Protein AF-A0A8T5J428-F1 (afdb_monomer_lite)

Sequence (158 aa):
MGKIIRLDTKLALPTQPTLRQRNIKRVIRSFLRSPKKMIVPVRTNPRDPSTYLILDGHHSTCVADTLNEFRPGFVDIFGWITEDNQDLIERLPQDFHQGRVYSQNENIEGRFENVPAYHEWSKVPKTIREMRGRYEPLRSARNLMRYATNKPNLAIPQ

Radius of gyration: 15.5 Å; chains: 1; bounding box: 42×28×39 Å

Secondary structure (DSSP, 8-state):
-PEEEE--TTSEE-SSS---HHHHHHHHHHHHHS---EEEEEEE-TT-TTSEEE-S-HHHHHHHHHHHHHSTTSS-EEEEE-SSTTHHHH-S-HHHHTTT--GGGTTHHHHHHTS--SSSGGGS-SSHHHHHHTSGGGS-HHHHHHHHHT-GGGT---

Structure (mmCIF, N/CA/C/O backbone):
data_AF-A0A8T5J428-F1
#
_entry.id   AF-A0A8T5J428-F1
#
loop_
_atom_site.group_PDB
_atom_site.id
_atom_site.type_symbol
_atom_site.label_atom_id
_atom_site.label_alt_id
_atom_site.label_comp_id
_atom_site.label_asym_id
_atom_site.label_entity_id
_atom_site.label_seq_id
_atom_site.pdbx_PDB_ins_code
_atom_site.Cartn_x
_atom_site.Cartn_y
_atom_site.Cartn_z
_atom_site.occupancy
_atom_site.B_iso_or_equiv
_atom_site.auth_seq_id
_atom_site.auth_comp_id
_atom_site.auth_asym_id
_atom_site.auth_atom_id
_atom_site.pdbx_PDB_model_num
ATOM 1 N N . MET A 1 1 ? -5.175 -13.823 -16.953 1.00 48.47 1 MET A N 1
ATOM 2 C CA . MET A 1 1 ? -5.920 -13.312 -15.778 1.00 48.47 1 MET A CA 1
ATOM 3 C C . MET A 1 1 ? -4.872 -12.968 -14.734 1.00 48.47 1 MET A C 1
ATOM 5 O O . MET A 1 1 ? -4.183 -13.887 -14.307 1.00 48.47 1 MET A O 1
ATOM 9 N N . GLY A 1 2 ? -4.685 -11.686 -14.394 1.00 60.06 2 GLY A N 1
ATOM 10 C CA . GLY A 1 2 ? -3.615 -11.280 -13.472 1.00 60.06 2 GLY A CA 1
ATOM 11 C C . GLY A 1 2 ? -3.726 -11.969 -12.105 1.00 60.06 2 GLY A C 1
ATOM 12 O O . GLY A 1 2 ? -4.826 -12.201 -11.594 1.00 60.06 2 GLY A O 1
ATOM 13 N N . LYS A 1 3 ? -2.584 -12.337 -11.522 1.00 78.56 3 LYS A N 1
ATOM 14 C CA . LYS A 1 3 ? -2.505 -13.120 -10.280 1.00 78.56 3 LYS A CA 1
ATOM 15 C C . LYS A 1 3 ? -2.749 -12.229 -9.059 1.00 78.56 3 LYS A C 1
ATOM 17 O O . LYS A 1 3 ? -2.060 -11.231 -8.876 1.00 78.56 3 LYS A O 1
ATOM 22 N N . ILE A 1 4 ? -3.684 -12.605 -8.184 1.00 79.75 4 ILE A N 1
ATOM 23 C CA . ILE A 1 4 ? -3.879 -11.935 -6.886 1.00 79.75 4 ILE A CA 1
ATOM 24 C C . ILE A 1 4 ? -3.028 -12.637 -5.823 1.00 79.75 4 ILE A C 1
ATOM 26 O O . ILE A 1 4 ? -3.117 -13.851 -5.647 1.00 79.75 4 ILE A O 1
ATOM 30 N N . ILE A 1 5 ? -2.221 -11.868 -5.095 1.00 86.50 5 ILE A N 1
ATOM 31 C CA . ILE A 1 5 ? -1.384 -12.340 -3.987 1.00 86.50 5 ILE A CA 1
ATOM 32 C C . ILE A 1 5 ? -1.689 -11.558 -2.710 1.00 86.50 5 ILE A C 1
ATOM 34 O O . ILE A 1 5 ? -2.048 -10.383 -2.765 1.00 86.50 5 ILE A O 1
ATOM 38 N N . ARG A 1 6 ? -1.513 -12.176 -1.537 1.00 88.62 6 ARG A N 1
ATOM 39 C CA . ARG A 1 6 ? -1.451 -11.414 -0.280 1.00 88.62 6 ARG A CA 1
ATOM 40 C C . ARG A 1 6 ? -0.181 -10.565 -0.317 1.00 88.62 6 ARG A C 1
ATOM 42 O O . ARG A 1 6 ? 0.900 -11.103 -0.538 1.00 88.62 6 ARG A O 1
ATOM 49 N N . LEU A 1 7 ? -0.315 -9.255 -0.137 1.00 89.06 7 LEU A N 1
ATOM 50 C CA . LEU A 1 7 ? 0.808 -8.332 -0.243 1.00 89.06 7 LEU A CA 1
ATOM 51 C C . LEU A 1 7 ? 1.420 -8.095 1.140 1.00 89.06 7 LEU A C 1
ATOM 53 O O . LEU A 1 7 ? 0.759 -7.555 2.026 1.00 89.06 7 LEU A O 1
ATOM 57 N N . ASP A 1 8 ? 2.691 -8.460 1.317 1.00 93.31 8 ASP A N 1
ATOM 58 C CA . ASP A 1 8 ? 3.491 -7.958 2.437 1.00 93.31 8 ASP A CA 1
ATOM 59 C C . ASP A 1 8 ? 3.964 -6.538 2.099 1.00 93.31 8 ASP A C 1
ATOM 61 O O . ASP A 1 8 ? 4.735 -6.325 1.160 1.00 93.31 8 ASP A O 1
ATOM 65 N N . THR A 1 9 ? 3.501 -5.549 2.863 1.00 93.19 9 THR A N 1
ATOM 66 C CA . THR A 1 9 ? 3.840 -4.134 2.661 1.00 93.19 9 THR A CA 1
ATOM 67 C C . THR A 1 9 ? 5.329 -3.841 2.849 1.00 93.19 9 THR A C 1
ATOM 69 O O . THR A 1 9 ? 5.803 -2.820 2.352 1.00 93.19 9 THR A O 1
ATOM 72 N N . LYS A 1 10 ? 6.089 -4.736 3.495 1.00 92.69 10 LYS A N 1
ATOM 73 C CA . LYS A 1 10 ? 7.555 -4.646 3.594 1.00 92.69 10 LYS A CA 1
ATOM 74 C C . LYS A 1 10 ? 8.261 -4.943 2.272 1.00 92.69 10 LYS A C 1
ATOM 76 O O . LYS A 1 10 ? 9.351 -4.428 2.052 1.00 92.69 10 LYS A O 1
ATOM 81 N N . LEU A 1 11 ? 7.640 -5.748 1.409 1.00 93.75 11 LEU A N 1
ATOM 82 C CA . LEU A 1 11 ? 8.141 -6.091 0.073 1.00 93.75 11 LEU A CA 1
ATOM 83 C C . LEU A 1 11 ? 7.621 -5.129 -1.005 1.00 93.75 11 LEU A C 1
ATOM 85 O O . LEU A 1 11 ? 8.017 -5.215 -2.166 1.00 93.75 11 LEU A O 1
ATOM 89 N N . ALA A 1 12 ? 6.723 -4.215 -0.633 1.00 91.25 12 ALA A N 1
ATOM 90 C CA . ALA A 1 12 ? 6.180 -3.204 -1.520 1.00 91.25 12 ALA A CA 1
ATOM 91 C C . ALA A 1 12 ? 7.116 -1.990 -1.635 1.00 91.25 12 ALA A C 1
ATOM 93 O O . ALA A 1 12 ? 7.579 -1.424 -0.640 1.00 91.25 12 ALA A O 1
ATOM 94 N N . LEU A 1 13 ? 7.323 -1.539 -2.867 1.00 87.00 13 LEU A N 1
ATOM 95 C CA . LEU A 1 13 ? 8.150 -0.396 -3.223 1.00 87.00 13 LEU A CA 1
ATOM 96 C C . LEU A 1 13 ? 7.262 0.698 -3.830 1.00 87.00 13 LEU A C 1
ATOM 98 O O . LEU A 1 13 ? 6.481 0.424 -4.749 1.00 87.00 13 LEU A O 1
ATOM 102 N N . PRO A 1 14 ? 7.329 1.941 -3.333 1.00 85.25 14 PRO A N 1
ATOM 103 C CA . PRO A 1 14 ? 6.568 3.031 -3.916 1.00 85.25 14 PRO A CA 1
ATOM 104 C C . PRO A 1 14 ? 7.181 3.469 -5.252 1.00 85.25 14 PRO A C 1
ATOM 106 O O . PRO A 1 14 ? 8.375 3.338 -5.493 1.00 85.25 14 PRO A O 1
ATOM 109 N N . THR A 1 15 ? 6.343 4.043 -6.109 1.00 81.25 15 THR A N 1
ATOM 110 C CA . THR A 1 15 ? 6.721 4.544 -7.446 1.00 81.25 15 THR A CA 1
ATOM 111 C C . THR A 1 15 ? 6.466 6.045 -7.597 1.00 81.25 15 THR A C 1
ATOM 113 O O . THR A 1 15 ? 6.757 6.623 -8.638 1.00 81.25 15 THR A O 1
ATOM 116 N N . GLN A 1 16 ? 5.954 6.701 -6.547 1.00 76.12 16 GLN A N 1
ATOM 117 C CA . GLN A 1 16 ? 5.751 8.149 -6.490 1.00 76.12 16 GLN A CA 1
ATOM 118 C C . GLN A 1 16 ? 6.427 8.753 -5.246 1.00 76.12 16 GLN A C 1
ATOM 120 O O . GLN A 1 16 ? 6.518 8.089 -4.210 1.00 76.12 16 GLN A O 1
ATOM 125 N N . PRO A 1 17 ? 6.880 10.018 -5.299 1.00 77.50 17 PRO A N 1
ATOM 126 C CA . PRO A 1 17 ? 7.667 10.617 -4.219 1.00 77.50 17 PRO A CA 1
ATOM 127 C C . PRO A 1 17 ? 6.830 11.110 -3.031 1.00 77.50 17 PRO A C 1
ATOM 129 O O . PRO A 1 17 ? 7.355 11.263 -1.923 1.00 77.50 17 PRO A O 1
ATOM 132 N N . THR A 1 18 ? 5.539 11.394 -3.243 1.00 81.44 18 THR A N 1
ATOM 133 C CA . THR A 1 18 ? 4.678 12.032 -2.239 1.00 81.44 18 THR A CA 1
ATOM 134 C C . THR A 1 18 ? 3.258 11.466 -2.222 1.00 81.44 18 THR A C 1
ATOM 136 O O . THR A 1 18 ? 2.732 10.980 -3.217 1.00 81.44 18 THR A O 1
ATOM 139 N N . LEU A 1 19 ? 2.617 11.568 -1.060 1.00 82.62 19 LEU A N 1
ATOM 140 C CA . LEU A 1 19 ? 1.190 11.384 -0.837 1.00 82.62 19 LEU A CA 1
ATOM 141 C C . LEU A 1 19 ? 0.487 12.739 -0.675 1.00 82.62 19 LEU A C 1
ATOM 143 O O . LEU A 1 19 ? 0.954 13.656 -0.000 1.00 82.62 19 LEU A O 1
ATOM 147 N N . ARG A 1 20 ? -0.738 12.830 -1.192 1.00 80.62 20 ARG A N 1
ATOM 148 C CA . ARG A 1 20 ? -1.672 13.921 -0.876 1.00 80.62 20 ARG A CA 1
ATOM 149 C C . ARG A 1 20 ? -2.366 13.704 0.474 1.00 80.62 20 ARG A C 1
ATOM 151 O O . ARG A 1 20 ? -3.120 12.743 0.625 1.00 80.62 20 ARG A O 1
ATOM 158 N N . GLN A 1 21 ? -2.216 14.641 1.418 1.00 80.94 21 GLN A N 1
ATOM 159 C CA . GLN A 1 21 ? -2.836 14.548 2.754 1.00 80.94 21 GLN A CA 1
ATOM 160 C C . GLN A 1 21 ? -4.361 14.349 2.713 1.00 80.94 21 GLN A C 1
ATOM 162 O O . GLN A 1 21 ? -4.904 13.583 3.507 1.00 80.94 21 GLN A O 1
ATOM 167 N N . ARG A 1 22 ? -5.071 15.005 1.784 1.00 79.19 22 ARG A N 1
ATOM 168 C CA . ARG A 1 22 ? 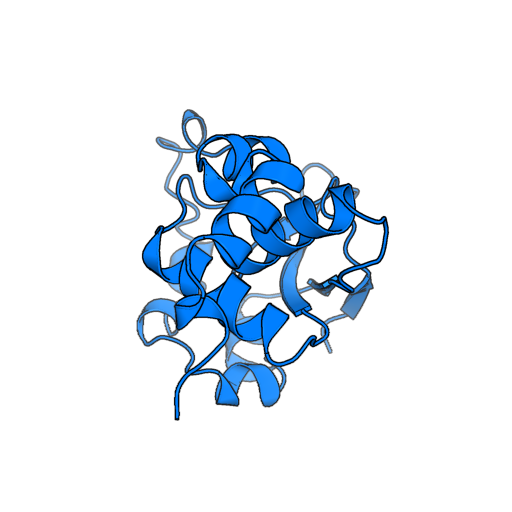-6.532 14.851 1.636 1.00 79.19 22 ARG A CA 1
ATOM 169 C C . ARG A 1 22 ? -6.954 13.405 1.331 1.00 79.19 22 ARG A C 1
ATOM 171 O O . ARG A 1 22 ? -7.971 12.949 1.845 1.00 79.19 22 ARG A O 1
ATOM 178 N N . ASN A 1 23 ? -6.145 12.674 0.562 1.00 80.75 23 ASN A N 1
ATOM 179 C CA . ASN A 1 23 ? -6.423 11.289 0.186 1.00 80.75 23 ASN A CA 1
ATOM 180 C C . ASN A 1 23 ? -6.120 10.335 1.345 1.00 80.75 23 ASN A C 1
ATOM 182 O O . ASN A 1 23 ? -6.911 9.432 1.586 1.00 80.75 23 ASN A O 1
ATOM 186 N N . ILE A 1 24 ? -5.055 10.593 2.119 1.00 84.00 24 ILE A N 1
ATOM 187 C CA . ILE A 1 24 ? -4.766 9.857 3.364 1.00 84.00 24 ILE A CA 1
ATOM 188 C C . ILE A 1 24 ? -5.996 9.891 4.278 1.00 84.00 24 ILE A C 1
ATOM 190 O O . ILE A 1 24 ? -6.485 8.849 4.704 1.00 84.00 24 ILE A O 1
ATOM 194 N N . LYS A 1 25 ? -6.555 11.090 4.509 1.00 80.56 25 LYS A N 1
ATOM 195 C CA . LYS A 1 25 ? -7.783 11.246 5.301 1.00 80.56 25 LYS A CA 1
ATOM 196 C C . LYS A 1 25 ? -8.915 10.405 4.723 1.00 80.56 25 LYS A C 1
ATOM 198 O O . LYS A 1 25 ? -9.538 9.660 5.465 1.00 80.56 25 LYS A O 1
ATOM 203 N N . ARG A 1 26 ? -9.176 10.505 3.415 1.00 80.25 26 ARG A N 1
ATOM 204 C CA . ARG A 1 26 ? -10.262 9.763 2.755 1.00 80.25 26 ARG A CA 1
ATOM 205 C C . ARG A 1 26 ? -10.130 8.249 2.944 1.00 80.25 26 ARG A C 1
ATOM 207 O O . ARG A 1 26 ? -11.123 7.615 3.278 1.00 80.25 26 ARG A O 1
ATOM 214 N N . VAL A 1 27 ? -8.931 7.695 2.772 1.00 82.12 27 VAL A N 1
ATOM 215 C CA . VAL A 1 27 ? -8.673 6.256 2.943 1.00 82.12 27 VAL A CA 1
ATOM 216 C C . VAL A 1 27 ? -8.924 5.825 4.386 1.00 82.12 27 VAL A C 1
ATOM 218 O O . VAL A 1 27 ? -9.673 4.880 4.606 1.00 82.12 27 VAL A O 1
ATOM 221 N N . ILE A 1 28 ? -8.383 6.558 5.366 1.00 81.94 28 ILE A N 1
ATOM 222 C CA . ILE A 1 28 ? -8.591 6.259 6.792 1.00 81.94 28 ILE A CA 1
ATOM 223 C C . ILE A 1 28 ? -10.084 6.282 7.133 1.00 81.94 28 ILE A C 1
ATOM 225 O O . ILE A 1 28 ? -10.587 5.345 7.743 1.00 81.94 28 ILE A O 1
ATOM 229 N N . ARG A 1 29 ? -10.813 7.322 6.695 1.00 77.81 29 ARG A N 1
ATOM 230 C CA . ARG A 1 29 ? -12.270 7.420 6.890 1.00 77.81 29 ARG A CA 1
ATOM 231 C C . ARG A 1 29 ? -12.994 6.216 6.305 1.00 77.81 29 ARG A C 1
ATOM 233 O O . ARG A 1 29 ? -13.831 5.625 6.973 1.00 77.81 29 ARG A O 1
ATOM 240 N N . SER A 1 30 ? -12.682 5.881 5.054 1.00 76.12 30 SER A N 1
ATOM 241 C CA . SER A 1 30 ? -13.322 4.775 4.347 1.00 76.12 30 SER A CA 1
ATOM 242 C C . SER A 1 30 ? -13.092 3.451 5.068 1.00 76.12 30 SER A C 1
ATOM 244 O O . SER A 1 30 ? -14.045 2.707 5.269 1.00 76.12 30 SER A O 1
ATOM 246 N N . PHE A 1 31 ? -11.853 3.185 5.489 1.00 78.56 31 PHE A N 1
ATOM 247 C CA . PHE A 1 31 ? -11.496 1.944 6.168 1.00 78.56 31 PHE A CA 1
ATOM 248 C C . PHE A 1 31 ? -12.144 1.829 7.551 1.00 78.56 31 PHE A C 1
ATOM 250 O O . PHE A 1 31 ? -12.684 0.783 7.882 1.00 78.56 31 PHE A O 1
ATOM 257 N N . LEU A 1 32 ? -12.148 2.907 8.343 1.00 75.31 32 LEU A N 1
ATOM 258 C CA . LEU A 1 32 ? -12.775 2.898 9.669 1.00 75.31 32 LEU A CA 1
ATOM 259 C C . LEU A 1 32 ? -14.301 2.731 9.606 1.00 75.31 32 LEU A C 1
ATOM 261 O O . LEU A 1 32 ? -14.878 2.153 10.518 1.00 75.31 32 LEU A O 1
ATOM 265 N N . ARG A 1 33 ? -14.955 3.221 8.544 1.00 71.38 33 ARG A N 1
ATOM 266 C CA . ARG A 1 33 ? -16.406 3.048 8.338 1.00 71.38 33 ARG A CA 1
ATOM 267 C C . ARG A 1 33 ? -16.771 1.646 7.887 1.00 71.38 33 ARG A C 1
ATOM 269 O O . ARG A 1 33 ? -17.783 1.099 8.301 1.00 71.38 33 ARG A O 1
ATOM 276 N N . SER A 1 34 ? -15.985 1.112 6.964 1.00 70.44 34 SER A N 1
ATOM 277 C CA . SER A 1 34 ? -16.234 -0.180 6.351 1.00 70.44 34 SER A CA 1
ATOM 278 C C . SER A 1 34 ? -14.880 -0.827 6.099 1.00 70.44 34 SER A C 1
ATOM 280 O O . SER A 1 34 ? -14.261 -0.567 5.060 1.00 70.44 34 SER A O 1
ATOM 282 N N . PRO A 1 35 ? -14.388 -1.627 7.062 1.00 73.06 35 PRO A N 1
ATOM 283 C CA . PRO A 1 35 ? -13.179 -2.403 6.870 1.00 73.06 35 PRO A CA 1
ATOM 284 C C . PRO A 1 35 ? -13.384 -3.323 5.670 1.00 73.06 35 PRO A C 1
ATOM 286 O O . PRO A 1 35 ? -14.237 -4.209 5.676 1.00 73.06 35 PRO A O 1
ATOM 289 N N . LYS A 1 36 ? -12.628 -3.071 4.607 1.00 70.12 36 LYS A N 1
ATOM 290 C CA . LYS A 1 36 ? -12.656 -3.859 3.377 1.00 70.12 36 LYS A CA 1
ATOM 291 C C . LYS A 1 36 ? -11.252 -4.336 3.068 1.00 70.12 36 LYS A C 1
ATOM 293 O O . LYS A 1 36 ? -10.273 -3.653 3.380 1.00 70.12 36 LYS A O 1
ATOM 298 N N . LYS A 1 37 ? -11.178 -5.494 2.413 1.00 76.69 37 LYS A N 1
ATOM 299 C CA . LYS A 1 37 ? -9.946 -5.968 1.786 1.00 76.69 37 LYS A CA 1
ATOM 300 C C . LYS A 1 37 ? -9.473 -4.895 0.811 1.00 76.69 37 LYS A C 1
ATOM 302 O O . LYS A 1 37 ? -10.261 -4.399 0.006 1.00 76.69 37 LYS A O 1
ATOM 307 N N . MET A 1 38 ? -8.208 -4.516 0.912 1.00 81.56 38 MET A N 1
ATOM 308 C CA . MET A 1 38 ? -7.598 -3.591 -0.033 1.00 81.56 38 MET A CA 1
ATOM 309 C C . MET A 1 38 ? -6.966 -4.410 -1.145 1.00 81.56 38 MET A C 1
ATOM 311 O O . MET A 1 38 ? -6.221 -5.342 -0.867 1.00 81.56 38 MET A O 1
ATOM 315 N N . ILE A 1 39 ? -7.242 -4.067 -2.394 1.00 78.69 39 ILE A N 1
ATOM 316 C CA . ILE A 1 39 ? -6.537 -4.640 -3.537 1.00 78.69 39 ILE A CA 1
ATOM 317 C C . ILE A 1 39 ? -5.847 -3.473 -4.232 1.00 78.69 39 ILE A C 1
ATOM 319 O O . ILE A 1 39 ? -6.465 -2.429 -4.446 1.00 78.69 39 ILE A O 1
ATOM 323 N N . VAL A 1 40 ? -4.558 -3.617 -4.522 1.00 81.75 40 VAL A N 1
ATOM 324 C CA . VAL A 1 40 ? -3.765 -2.598 -5.214 1.00 81.75 40 VAL A CA 1
ATOM 325 C C . VAL A 1 40 ? -3.076 -3.213 -6.430 1.00 81.75 40 VAL A C 1
ATOM 327 O O . VAL A 1 40 ? -2.601 -4.349 -6.345 1.00 81.75 40 VAL A O 1
ATOM 330 N N . PRO A 1 41 ? -3.017 -2.500 -7.565 1.00 80.62 41 PRO A N 1
ATOM 331 C CA . PRO A 1 41 ? -2.254 -2.963 -8.708 1.00 80.62 41 PRO A CA 1
ATOM 332 C C . PRO A 1 41 ? -0.758 -2.895 -8.409 1.00 80.62 41 PRO A C 1
ATOM 334 O O . PRO A 1 41 ? -0.237 -1.872 -7.945 1.00 80.62 41 PRO A O 1
ATOM 337 N N . VAL A 1 42 ? -0.066 -3.992 -8.696 1.00 82.94 42 VAL A N 1
ATOM 338 C CA . VAL A 1 42 ? 1.377 -4.112 -8.507 1.00 82.94 42 VAL A CA 1
ATOM 339 C C . VAL A 1 42 ? 2.040 -4.726 -9.730 1.00 82.94 42 VAL A C 1
ATOM 341 O O . VAL A 1 42 ? 1.405 -5.399 -10.543 1.00 82.94 42 VAL A O 1
ATOM 344 N N . ARG A 1 43 ? 3.350 -4.528 -9.830 1.00 81.06 43 ARG A N 1
ATOM 345 C CA . ARG A 1 43 ? 4.213 -5.236 -10.775 1.00 81.06 43 ARG A CA 1
ATOM 346 C C . ARG A 1 43 ? 5.364 -5.870 -10.014 1.00 81.06 43 ARG A C 1
ATOM 348 O O . ARG A 1 43 ? 5.940 -5.230 -9.136 1.00 81.06 43 ARG A O 1
ATOM 355 N N . THR A 1 44 ? 5.724 -7.102 -10.349 1.00 83.69 44 THR A N 1
ATOM 356 C CA . THR A 1 44 ? 6.960 -7.700 -9.832 1.00 83.69 44 THR A CA 1
ATOM 357 C C . THR A 1 44 ? 8.147 -6.849 -10.270 1.00 83.69 44 THR A C 1
ATOM 359 O O . THR A 1 44 ? 8.257 -6.475 -11.439 1.00 83.69 44 THR A O 1
ATOM 362 N N . ASN A 1 45 ? 9.025 -6.502 -9.335 1.00 80.44 45 ASN A N 1
ATOM 363 C CA . ASN A 1 45 ? 10.193 -5.697 -9.652 1.00 80.44 45 ASN A CA 1
ATOM 364 C C . ASN A 1 45 ? 11.154 -6.508 -10.546 1.00 80.44 45 ASN A C 1
ATOM 366 O O . ASN A 1 45 ? 11.623 -7.567 -10.129 1.00 80.44 45 ASN A O 1
ATOM 370 N N . PRO A 1 46 ? 11.495 -6.024 -11.755 1.00 72.69 46 PRO A N 1
ATOM 371 C CA . PRO A 1 46 ? 12.356 -6.764 -12.677 1.00 72.69 46 PRO A CA 1
ATOM 372 C C . PRO A 1 46 ? 13.804 -6.900 -12.184 1.00 72.69 46 PRO A C 1
ATOM 374 O O . PRO A 1 46 ? 14.529 -7.761 -12.669 1.00 72.69 46 PRO A O 1
ATOM 377 N N . ARG A 1 47 ? 14.244 -6.054 -11.241 1.00 73.25 47 ARG A N 1
ATOM 378 C CA . ARG A 1 47 ? 15.601 -6.100 -10.666 1.00 73.25 47 ARG A CA 1
ATOM 379 C C . ARG A 1 47 ? 15.702 -6.997 -9.433 1.00 73.25 47 ARG A C 1
ATOM 381 O O . ARG A 1 47 ? 16.792 -7.451 -9.112 1.00 73.25 47 ARG A O 1
ATOM 388 N N . ASP A 1 48 ? 14.586 -7.216 -8.746 1.00 80.44 48 ASP A N 1
ATOM 389 C CA . ASP A 1 48 ? 14.492 -8.068 -7.561 1.00 80.44 48 ASP A CA 1
ATOM 390 C C . ASP A 1 48 ? 13.084 -8.682 -7.489 1.00 80.44 48 ASP A C 1
ATOM 392 O O . ASP A 1 48 ? 12.169 -8.058 -6.936 1.00 80.44 48 ASP A O 1
ATOM 396 N N . PRO A 1 49 ? 12.896 -9.902 -8.027 1.00 85.69 49 PRO A N 1
ATOM 397 C CA . PRO A 1 49 ? 11.594 -10.562 -8.086 1.00 85.69 49 PRO A CA 1
ATOM 398 C C . PRO A 1 49 ? 10.943 -10.845 -6.726 1.00 85.69 49 PRO A C 1
ATOM 400 O O . PRO A 1 49 ? 9.776 -11.231 -6.688 1.00 85.69 49 PRO A O 1
ATOM 403 N N . SER A 1 50 ? 11.663 -10.663 -5.612 1.00 88.69 50 SER A N 1
ATOM 404 C CA . SER A 1 50 ? 11.098 -10.777 -4.263 1.00 88.69 50 SER A CA 1
ATOM 405 C C . SER A 1 50 ? 10.279 -9.550 -3.836 1.00 88.69 50 SER A C 1
ATOM 407 O O . SER A 1 50 ? 9.576 -9.597 -2.826 1.00 88.69 50 SER A O 1
ATOM 409 N N . THR A 1 51 ? 10.332 -8.460 -4.611 1.00 87.75 51 THR A N 1
ATOM 410 C CA . THR A 1 51 ? 9.679 -7.180 -4.300 1.00 87.75 51 THR A CA 1
ATOM 411 C C . THR A 1 51 ? 8.637 -6.774 -5.343 1.00 87.75 51 THR A C 1
ATOM 413 O O . THR A 1 51 ? 8.659 -7.209 -6.498 1.00 87.75 51 THR A O 1
ATOM 416 N N . TYR A 1 52 ? 7.714 -5.899 -4.936 1.00 88.19 52 TYR A N 1
ATOM 417 C CA . TYR A 1 52 ? 6.575 -5.463 -5.744 1.00 88.19 52 TYR A CA 1
ATOM 418 C C . TYR A 1 52 ? 6.534 -3.942 -5.874 1.00 88.19 52 TYR A C 1
ATOM 420 O O . TYR A 1 52 ? 6.455 -3.226 -4.880 1.00 88.19 52 TYR A O 1
ATOM 428 N N . LEU A 1 53 ? 6.527 -3.434 -7.101 1.00 84.12 53 LEU A N 1
ATOM 429 C CA . LEU A 1 53 ? 6.314 -2.021 -7.399 1.00 84.12 53 LEU A CA 1
ATOM 430 C C . LEU A 1 53 ? 4.818 -1.701 -7.286 1.00 84.12 53 LEU A C 1
ATOM 432 O O . LEU A 1 53 ? 4.004 -2.305 -7.984 1.00 84.12 53 LEU A O 1
ATOM 436 N N . ILE A 1 54 ? 4.447 -0.745 -6.432 1.00 85.38 54 ILE A N 1
ATOM 437 C CA . ILE A 1 54 ? 3.062 -0.265 -6.316 1.00 85.38 54 ILE A CA 1
ATOM 438 C C . ILE A 1 54 ? 2.756 0.662 -7.486 1.00 85.38 54 ILE A C 1
ATOM 440 O O . ILE A 1 54 ? 3.373 1.720 -7.595 1.00 85.38 54 ILE A O 1
ATOM 444 N N . LEU A 1 55 ? 1.795 0.309 -8.334 1.00 76.50 55 LEU A N 1
ATOM 445 C CA . LEU A 1 55 ? 1.450 1.110 -9.513 1.00 76.50 55 LEU A CA 1
ATOM 446 C C . LEU A 1 55 ? 0.419 2.194 -9.184 1.00 76.50 55 LEU A C 1
ATOM 448 O O . LEU A 1 55 ? 0.537 3.335 -9.626 1.00 76.50 55 LEU A O 1
ATOM 452 N N . ASP A 1 56 ? -0.547 1.856 -8.334 1.00 77.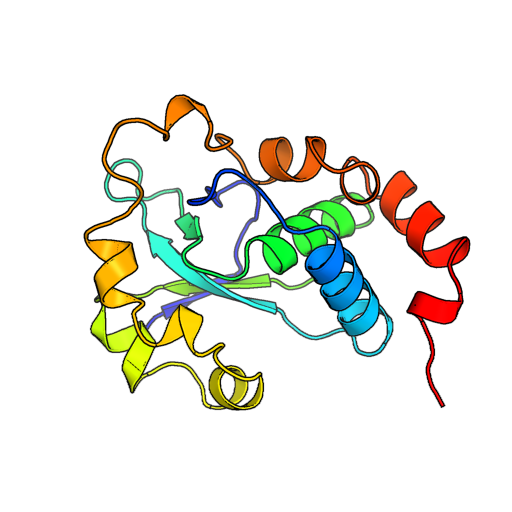06 56 ASP A N 1
ATOM 453 C CA . ASP A 1 56 ? -1.520 2.780 -7.755 1.00 77.06 56 ASP A CA 1
ATOM 454 C C . ASP A 1 56 ? -1.898 2.306 -6.343 1.00 77.06 56 ASP A C 1
ATOM 456 O O . ASP A 1 56 ? -1.606 1.182 -5.935 1.00 77.06 56 ASP A O 1
ATOM 460 N N . GLY A 1 57 ? -2.542 3.173 -5.568 1.00 82.06 57 GLY A N 1
ATOM 461 C CA . GLY A 1 57 ? -2.995 2.854 -4.221 1.00 82.06 57 GLY A CA 1
ATOM 462 C C . GLY A 1 57 ? -1.947 3.077 -3.132 1.00 82.06 57 GLY A C 1
ATOM 463 O O . GLY A 1 57 ? -2.144 2.586 -2.025 1.00 82.06 57 GLY A O 1
ATOM 464 N N . HIS A 1 58 ? -0.882 3.864 -3.359 1.00 87.94 58 HIS A N 1
ATOM 465 C CA . HIS A 1 58 ? 0.146 4.136 -2.331 1.00 87.94 58 HIS A CA 1
ATOM 466 C C . HIS A 1 58 ? -0.434 4.686 -1.024 1.00 87.94 58 HIS A C 1
ATOM 468 O O . HIS A 1 58 ? 0.070 4.367 0.050 1.00 87.94 58 HIS A O 1
ATOM 474 N N . HIS A 1 59 ? -1.506 5.486 -1.091 1.00 88.50 59 HIS A N 1
ATOM 475 C CA . HIS A 1 59 ? -2.245 5.940 0.094 1.00 88.50 59 HIS A CA 1
ATOM 476 C C . HIS A 1 59 ? -2.804 4.769 0.900 1.00 88.50 59 HIS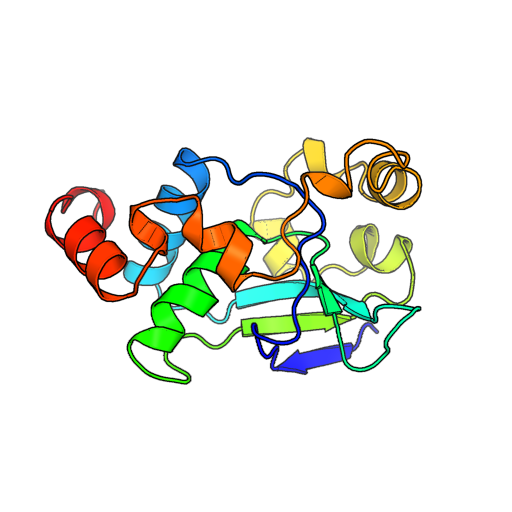 A C 1
ATOM 478 O O . HIS A 1 59 ? -2.625 4.732 2.115 1.00 88.50 59 HIS A O 1
ATOM 484 N N . SER A 1 60 ? -3.464 3.831 0.221 1.00 89.31 60 SER A N 1
ATOM 485 C CA . SER A 1 60 ? -4.030 2.617 0.809 1.00 89.31 60 SER A CA 1
ATOM 486 C C . SER A 1 60 ? -2.934 1.724 1.373 1.00 89.31 60 SER A C 1
ATOM 488 O O . SER A 1 60 ? -3.019 1.341 2.533 1.00 89.31 60 SER A O 1
ATOM 490 N N . THR A 1 61 ? -1.858 1.494 0.619 1.00 92.81 61 THR A N 1
ATOM 491 C CA . THR A 1 61 ? -0.711 0.692 1.064 1.00 92.81 61 THR A CA 1
ATOM 492 C C . THR A 1 61 ? -0.040 1.293 2.299 1.00 92.81 61 THR A C 1
ATOM 494 O O . THR A 1 61 ? 0.234 0.570 3.250 1.00 92.81 61 THR A O 1
ATOM 497 N N . CYS A 1 62 ? 0.165 2.615 2.343 1.00 94.25 62 CYS A N 1
ATOM 498 C CA . CYS A 1 62 ? 0.733 3.284 3.516 1.00 94.25 62 CYS A CA 1
ATOM 499 C C . CYS A 1 62 ? -0.188 3.202 4.737 1.00 94.25 62 CYS A C 1
ATOM 501 O O . CYS A 1 62 ? 0.295 2.975 5.840 1.00 94.25 62 CYS A O 1
ATOM 503 N N . VAL A 1 63 ? -1.502 3.381 4.558 1.00 91.31 63 VAL A N 1
ATOM 504 C CA . VAL A 1 63 ? -2.479 3.247 5.651 1.00 91.31 63 VAL A CA 1
ATOM 505 C C . VAL A 1 63 ? -2.540 1.805 6.157 1.00 91.31 63 VAL A C 1
ATOM 507 O O . VAL A 1 63 ? -2.534 1.602 7.368 1.00 91.31 63 VAL A O 1
ATOM 510 N N . ALA A 1 64 ? -2.558 0.817 5.260 1.00 91.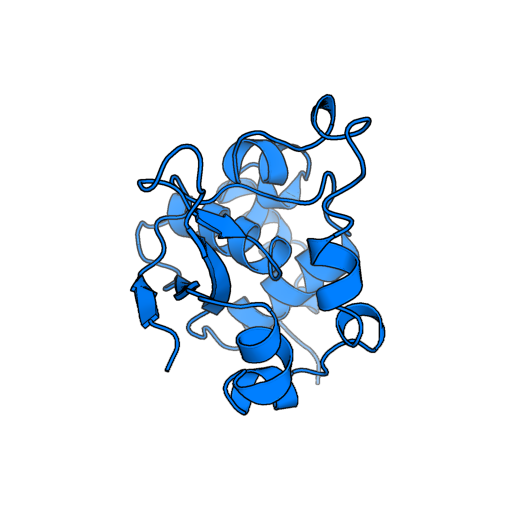50 64 ALA A N 1
ATOM 511 C CA . ALA A 1 64 ? -2.529 -0.598 5.613 1.00 91.50 64 ALA A CA 1
ATOM 512 C C . ALA A 1 64 ? -1.251 -0.955 6.380 1.00 91.50 64 ALA A C 1
ATOM 514 O O . ALA A 1 64 ? -1.339 -1.599 7.420 1.00 91.50 64 ALA A O 1
ATOM 515 N N . ASP A 1 65 ? -0.085 -0.479 5.927 1.00 94.75 65 ASP A N 1
ATOM 516 C CA . ASP A 1 65 ? 1.193 -0.672 6.622 1.00 94.75 65 ASP A CA 1
ATOM 517 C C . ASP A 1 65 ? 1.156 -0.073 8.037 1.00 94.75 65 ASP A C 1
ATOM 519 O O . ASP A 1 65 ? 1.475 -0.761 9.002 1.00 94.75 65 ASP A O 1
ATOM 523 N N . THR A 1 66 ? 0.679 1.172 8.194 1.00 93.75 66 THR A N 1
ATOM 524 C CA . THR A 1 66 ? 0.528 1.804 9.517 1.00 93.75 66 THR A CA 1
ATOM 525 C C . THR A 1 66 ? -0.436 1.041 10.425 1.00 93.75 66 THR A C 1
ATOM 527 O O . THR A 1 66 ? -0.172 0.884 11.613 1.00 93.75 66 THR A O 1
ATOM 530 N N . LEU A 1 67 ? -1.578 0.594 9.902 1.00 88.31 67 LEU A N 1
ATOM 531 C CA . LEU A 1 67 ? -2.582 -0.126 10.685 1.00 88.31 67 LEU A CA 1
ATOM 532 C C . LEU A 1 67 ? -2.116 -1.540 11.055 1.00 88.31 67 LEU A C 1
ATOM 534 O O . LEU A 1 67 ? -2.400 -2.008 12.153 1.00 88.31 67 LEU A O 1
ATOM 538 N N . ASN A 1 68 ? -1.348 -2.197 10.190 1.00 90.25 68 ASN A N 1
ATOM 539 C CA . ASN A 1 68 ? -0.761 -3.502 10.474 1.00 90.25 68 ASN A CA 1
ATOM 540 C C . ASN A 1 68 ? 0.391 -3.440 11.493 1.00 90.25 68 ASN A C 1
ATOM 542 O O . ASN A 1 68 ? 0.696 -4.463 12.101 1.00 90.25 68 ASN A O 1
ATOM 546 N N . GLU A 1 69 ? 0.988 -2.266 11.754 1.00 90.06 69 GLU A N 1
ATOM 547 C CA . GLU A 1 69 ? 1.864 -2.083 12.927 1.00 90.06 69 GLU A CA 1
ATOM 548 C C . GLU A 1 69 ? 1.105 -2.212 14.249 1.00 90.06 69 GLU A C 1
ATOM 550 O O . GLU A 1 69 ? 1.679 -2.669 15.233 1.00 90.06 69 GLU A O 1
ATOM 555 N N . PHE A 1 70 ? -0.161 -1.778 14.294 1.00 82.88 70 PHE A N 1
ATOM 556 C CA . PHE A 1 70 ? -0.973 -1.871 15.508 1.00 82.88 70 PHE A CA 1
ATOM 557 C C . PHE A 1 70 ? -1.252 -3.330 15.860 1.00 82.88 70 PHE A C 1
ATOM 559 O O . PHE A 1 70 ? -1.080 -3.756 16.999 1.00 82.88 70 PHE A O 1
ATOM 566 N N . ARG A 1 71 ? -1.685 -4.089 14.853 1.00 83.25 71 ARG A N 1
ATOM 567 C CA . ARG A 1 71 ? -1.924 -5.522 14.945 1.00 83.25 71 ARG A CA 1
ATOM 568 C C . ARG A 1 71 ? -1.585 -6.145 13.589 1.00 83.25 71 ARG A C 1
ATOM 570 O O . ARG A 1 71 ? -2.258 -5.824 12.609 1.00 83.25 71 ARG A O 1
ATOM 577 N N . PRO A 1 72 ? -0.583 -7.037 13.507 1.00 85.75 72 PRO A N 1
ATOM 578 C CA . PRO A 1 72 ? -0.278 -7.736 12.265 1.00 85.75 72 PRO A CA 1
ATOM 579 C C . PRO A 1 72 ? -1.525 -8.429 11.701 1.00 85.75 72 PRO A C 1
ATOM 581 O O . PRO A 1 72 ? -2.230 -9.134 12.424 1.00 85.75 72 PRO A O 1
ATOM 584 N N . GLY A 1 73 ? -1.817 -8.194 10.420 1.00 82.69 73 GLY A N 1
ATOM 585 C CA . GLY A 1 73 ? -3.000 -8.742 9.750 1.00 82.69 73 GLY A CA 1
ATOM 586 C C . GLY A 1 73 ? -4.320 -8.031 10.067 1.00 82.69 73 GLY A C 1
ATOM 587 O O . GLY A 1 73 ? -5.371 -8.544 9.700 1.00 82.69 73 GLY A O 1
ATOM 588 N N . PHE A 1 74 ? -4.298 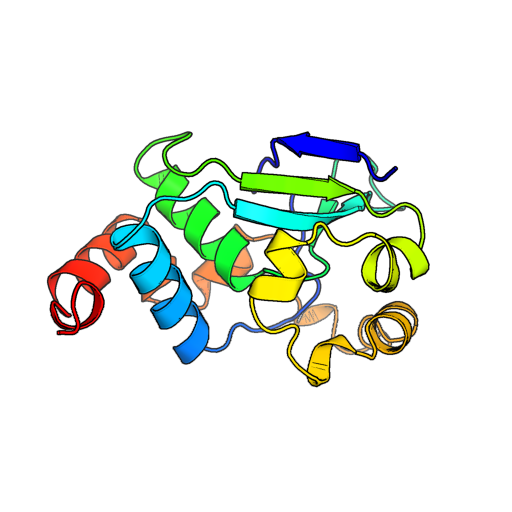-6.866 10.723 1.00 85.25 74 PHE A N 1
ATOM 589 C CA . PHE A 1 74 ? -5.498 -6.052 10.948 1.00 85.25 74 PHE A CA 1
ATOM 590 C C . PHE A 1 74 ? -6.137 -5.556 9.644 1.00 85.25 74 PHE A C 1
ATOM 592 O O . PHE A 1 74 ? -7.357 -5.440 9.552 1.00 85.25 74 PHE A O 1
ATOM 599 N N . VAL A 1 75 ? -5.315 -5.280 8.632 1.00 84.62 75 VAL A N 1
ATOM 600 C CA . VAL A 1 75 ? -5.739 -4.945 7.273 1.00 84.62 75 VAL A CA 1
ATOM 601 C C . VAL A 1 75 ? -5.230 -6.016 6.324 1.00 84.62 75 VAL A C 1
ATOM 603 O O . VAL A 1 75 ? -4.021 -6.158 6.121 1.00 84.62 75 VAL A O 1
ATOM 606 N N . ASP A 1 76 ? -6.158 -6.731 5.693 1.00 81.94 76 ASP A N 1
ATOM 607 C CA . ASP A 1 76 ? -5.838 -7.572 4.548 1.00 81.94 76 ASP A CA 1
ATOM 608 C C . ASP A 1 76 ? -5.643 -6.691 3.308 1.00 81.94 76 ASP A C 1
ATOM 610 O O . ASP A 1 76 ? -6.585 -6.062 2.810 1.00 81.94 76 ASP A O 1
ATOM 614 N N . ILE A 1 77 ? -4.408 -6.659 2.810 1.00 87.00 77 ILE A N 1
ATOM 615 C CA . ILE A 1 77 ? -4.041 -6.017 1.551 1.00 87.00 77 ILE A CA 1
ATOM 616 C C . ILE A 1 77 ? -3.521 -7.065 0.564 1.00 87.00 77 ILE A C 1
ATOM 618 O O . ILE A 1 77 ? -2.725 -7.940 0.909 1.00 87.00 77 ILE A O 1
ATOM 622 N N . PHE A 1 78 ? -3.998 -6.978 -0.670 1.00 85.38 78 PHE A N 1
ATOM 623 C CA . PHE A 1 78 ? -3.663 -7.870 -1.766 1.00 85.38 78 PHE A CA 1
ATOM 624 C C . PHE A 1 78 ? -3.047 -7.077 -2.914 1.00 85.38 78 PHE A C 1
ATOM 626 O O . PHE A 1 78 ? -3.474 -5.963 -3.220 1.00 85.38 78 PHE A O 1
ATOM 633 N N . GLY A 1 79 ? -2.042 -7.665 -3.549 1.00 85.81 79 GLY A N 1
ATOM 634 C CA . GLY A 1 79 ? -1.460 -7.175 -4.786 1.00 85.81 79 GLY A CA 1
ATOM 635 C C . GLY A 1 79 ? -2.099 -7.919 -5.945 1.00 85.81 79 GLY A C 1
ATOM 636 O O . GLY A 1 79 ? -2.113 -9.149 -5.950 1.00 85.81 79 GLY A O 1
ATOM 637 N N . TRP A 1 80 ? -2.627 -7.193 -6.917 1.00 83.62 80 TRP A N 1
ATOM 638 C CA . TRP A 1 80 ? -2.977 -7.768 -8.206 1.00 83.62 80 TRP A CA 1
ATOM 639 C C . TRP A 1 80 ? -1.801 -7.547 -9.154 1.00 83.62 80 TRP A C 1
ATOM 641 O O . TRP A 1 80 ? -1.480 -6.406 -9.491 1.00 83.62 80 TRP A O 1
ATOM 651 N N . ILE A 1 81 ? -1.101 -8.635 -9.480 1.00 81.44 81 ILE A N 1
ATOM 652 C CA . ILE A 1 81 ? 0.082 -8.616 -10.336 1.00 81.44 81 ILE A CA 1
ATOM 653 C C . ILE A 1 81 ? -0.382 -8.424 -11.773 1.00 81.44 81 ILE A C 1
ATOM 655 O O . ILE A 1 81 ? -1.090 -9.266 -12.325 1.00 81.44 81 ILE A O 1
ATOM 659 N N . THR A 1 82 ? 0.043 -7.304 -12.340 1.00 72.06 82 THR A N 1
ATOM 660 C CA . THR A 1 82 ? -0.179 -6.929 -13.737 1.00 72.06 82 THR A CA 1
ATOM 661 C C . THR A 1 82 ? 0.968 -7.487 -14.574 1.00 72.06 82 THR A C 1
ATOM 663 O O . THR A 1 82 ? 2.137 -7.283 -14.227 1.00 72.06 82 THR A O 1
ATOM 666 N N . GLU A 1 83 ? 0.645 -8.265 -15.610 1.00 63.38 83 GLU A N 1
ATOM 667 C CA . GLU A 1 83 ? 1.649 -8.884 -16.492 1.00 63.38 83 GLU A CA 1
ATOM 668 C C . GLU A 1 83 ? 1.995 -7.961 -17.669 1.00 63.38 83 GLU A C 1
ATOM 670 O O . GLU A 1 83 ? 3.147 -7.924 -18.107 1.00 63.38 83 GLU A O 1
ATOM 675 N N . ASP A 1 84 ? 1.036 -7.138 -18.097 1.00 59.69 84 ASP A N 1
ATOM 676 C CA . ASP A 1 84 ? 1.188 -6.108 -19.121 1.00 59.69 84 ASP A CA 1
ATOM 677 C C . ASP A 1 84 ? 0.407 -4.820 -18.772 1.00 59.69 84 ASP A C 1
ATOM 679 O O . ASP A 1 84 ? -0.310 -4.737 -17.770 1.00 59.69 84 ASP A O 1
ATOM 683 N N . ASN A 1 85 ? 0.591 -3.770 -19.581 1.00 51.78 85 ASN A N 1
ATOM 684 C CA . ASN A 1 85 ? -0.072 -2.479 -19.374 1.00 51.78 85 ASN A CA 1
ATOM 685 C C . ASN A 1 85 ? -1.582 -2.532 -19.686 1.00 51.78 85 ASN A C 1
ATOM 687 O O . ASN A 1 85 ? -2.338 -1.737 -19.125 1.00 51.78 85 ASN A O 1
ATOM 691 N N . GLN A 1 86 ? -2.016 -3.464 -20.545 1.00 53.28 86 GLN A N 1
ATOM 692 C CA . GLN A 1 86 ? -3.415 -3.634 -20.951 1.00 53.28 86 GLN A CA 1
ATOM 693 C C . GLN A 1 86 ? -4.270 -4.204 -19.823 1.00 53.28 86 GLN A C 1
ATOM 695 O O . GLN A 1 86 ? -5.424 -3.795 -19.670 1.00 53.28 86 GLN A O 1
ATOM 700 N N . ASP A 1 87 ? -3.703 -5.072 -18.979 1.00 55.53 87 ASP A N 1
ATOM 701 C CA . ASP A 1 87 ? -4.385 -5.613 -17.808 1.00 55.53 87 ASP A CA 1
ATOM 702 C C . ASP A 1 87 ? -5.005 -4.475 -16.979 1.00 55.53 87 ASP A C 1
ATOM 704 O O . ASP A 1 87 ? -6.182 -4.543 -16.633 1.00 55.53 87 ASP A O 1
ATOM 708 N N . LEU A 1 88 ? -4.277 -3.375 -16.757 1.00 52.09 88 LEU A N 1
ATOM 709 C CA . LEU A 1 88 ? -4.725 -2.225 -15.956 1.00 52.09 88 LEU A CA 1
ATOM 710 C C . LEU A 1 88 ? -5.859 -1.396 -16.546 1.00 52.09 88 LEU A C 1
ATOM 712 O O . LEU A 1 88 ? -6.466 -0.623 -15.809 1.00 52.09 88 LEU A O 1
ATOM 716 N N . ILE A 1 89 ? -6.120 -1.512 -17.841 1.00 50.72 89 ILE A N 1
ATOM 717 C CA . ILE A 1 89 ? -7.164 -0.744 -18.523 1.00 50.72 89 ILE A CA 1
ATOM 718 C C . ILE A 1 89 ? -8.386 -1.635 -18.749 1.00 50.72 89 ILE A C 1
ATOM 720 O O . ILE A 1 89 ? -9.514 -1.215 -18.494 1.00 50.72 89 ILE A O 1
ATOM 724 N N . GLU A 1 90 ? -8.163 -2.883 -19.162 1.00 44.53 90 GLU A N 1
ATOM 725 C CA . GLU A 1 90 ? -9.211 -3.765 -19.682 1.00 44.53 90 GLU A CA 1
ATOM 726 C C . GLU A 1 90 ? -9.646 -4.857 -18.698 1.00 44.53 90 GLU A C 1
ATOM 728 O O . GLU A 1 90 ? -10.725 -5.431 -18.848 1.00 44.53 90 GLU A O 1
ATOM 733 N N . ARG A 1 91 ? -8.821 -5.173 -17.689 1.00 50.03 91 ARG A N 1
ATOM 734 C CA . ARG A 1 91 ? -9.037 -6.315 -16.780 1.00 50.03 91 ARG A CA 1
ATOM 735 C C . ARG A 1 91 ? -9.007 -5.952 -15.301 1.00 50.03 91 ARG A C 1
ATOM 737 O O . ARG A 1 91 ? -8.973 -6.853 -14.456 1.00 50.03 91 ARG A O 1
ATOM 744 N N . LEU A 1 92 ? -9.047 -4.660 -14.971 1.00 51.19 92 LEU A N 1
ATOM 745 C CA . LEU A 1 92 ? -9.302 -4.241 -13.598 1.00 51.19 92 LEU A CA 1
ATOM 746 C C . LEU A 1 92 ? -10.645 -4.849 -13.149 1.00 51.19 92 LEU A C 1
ATOM 748 O O . LEU A 1 92 ? -11.644 -4.729 -13.860 1.00 51.19 92 LEU A O 1
ATOM 752 N N . PRO A 1 93 ? -10.712 -5.525 -11.986 1.00 48.12 93 PRO A N 1
ATOM 753 C CA . PRO A 1 93 ? -11.981 -6.036 -11.480 1.00 48.12 93 PRO A CA 1
ATOM 754 C C . PRO A 1 93 ? -13.030 -4.920 -11.433 1.00 48.12 93 PRO A C 1
ATOM 756 O O . PRO A 1 93 ? -12.700 -3.779 -11.112 1.00 48.12 93 PRO A O 1
ATOM 759 N N . GLN A 1 94 ? -14.298 -5.231 -11.715 1.00 47.66 94 GLN A N 1
ATOM 760 C CA . GLN A 1 94 ? -15.385 -4.241 -11.780 1.00 47.66 94 GLN A CA 1
ATOM 761 C C . GLN A 1 94 ? -15.463 -3.349 -10.521 1.00 47.66 94 GLN A C 1
ATOM 763 O O . GLN A 1 94 ? -15.761 -2.158 -10.612 1.00 47.66 94 GLN A O 1
ATOM 768 N N . ASP A 1 95 ? -15.079 -3.891 -9.362 1.00 41.41 95 ASP A N 1
ATOM 769 C CA . ASP A 1 95 ? -14.960 -3.188 -8.078 1.00 41.41 95 ASP A CA 1
ATOM 770 C C . ASP A 1 95 ? -13.947 -2.019 -8.086 1.00 41.41 95 ASP A C 1
ATOM 772 O O . ASP A 1 95 ? -14.101 -1.059 -7.328 1.00 41.41 95 ASP A O 1
ATOM 776 N N . PHE A 1 96 ? -12.933 -2.047 -8.959 1.00 43.12 96 PHE A N 1
ATOM 777 C CA . PHE A 1 96 ? -12.010 -0.929 -9.202 1.00 43.12 96 PHE A CA 1
ATOM 778 C C . PHE A 1 96 ? -12.627 0.153 -10.094 1.00 43.12 96 PHE A C 1
ATOM 780 O O . PHE A 1 96 ? -12.364 1.339 -9.887 1.00 43.12 96 PHE A O 1
ATOM 787 N N . HIS A 1 97 ? -13.495 -0.224 -11.036 1.00 43.12 97 HIS A N 1
ATOM 788 C CA . HIS A 1 97 ? -14.227 0.723 -11.882 1.00 43.12 97 HIS A CA 1
ATOM 789 C C . HIS A 1 97 ? -15.333 1.456 -11.106 1.00 43.12 97 HIS A C 1
ATOM 791 O O . HIS A 1 97 ? -15.567 2.646 -11.323 1.00 43.12 97 HIS A O 1
ATOM 797 N N . GLN A 1 98 ? -15.958 0.788 -10.129 1.00 39.81 98 GLN A N 1
ATOM 798 C CA . GLN A 1 98 ? -16.961 1.389 -9.235 1.00 39.81 98 GLN A CA 1
ATOM 799 C C . GLN A 1 98 ? -16.369 2.457 -8.297 1.00 39.81 98 GLN A C 1
ATOM 801 O O . GLN A 1 98 ? -17.079 3.323 -7.782 1.00 39.81 98 GLN A O 1
ATOM 806 N N . GLY A 1 99 ? -15.048 2.448 -8.108 1.00 39.97 99 GLY A N 1
ATOM 807 C CA . GLY A 1 99 ? -14.312 3.399 -7.290 1.00 39.97 99 GLY A CA 1
ATOM 808 C C . GLY A 1 99 ? -13.850 4.660 -8.016 1.00 39.97 99 GLY A C 1
ATOM 809 O O . GLY A 1 99 ? -12.804 5.156 -7.630 1.00 39.97 99 GLY A O 1
ATOM 810 N N . ARG A 1 100 ? -14.568 5.182 -9.028 1.00 38.34 100 ARG A N 1
ATOM 811 C CA . ARG A 1 100 ? -14.131 6.305 -9.895 1.00 38.34 100 ARG A CA 1
ATOM 812 C C . ARG A 1 100 ? -12.636 6.201 -10.213 1.00 38.34 100 ARG A C 1
ATOM 814 O O . ARG A 1 100 ? -11.820 6.859 -9.559 1.00 38.34 100 ARG A O 1
ATOM 821 N N . VAL A 1 101 ? -12.288 5.415 -11.231 1.00 36.25 101 VAL A N 1
ATOM 822 C CA . VAL A 1 101 ? -11.015 5.608 -11.938 1.00 36.25 101 VAL A CA 1
ATOM 823 C C . VAL A 1 101 ? -10.916 7.110 -12.203 1.00 36.25 101 VAL A C 1
ATOM 825 O O . VAL A 1 101 ? -11.768 7.692 -12.871 1.00 36.25 101 VAL A O 1
ATOM 828 N N . TYR A 1 102 ? -9.990 7.788 -11.522 1.00 38.38 102 TYR A N 1
ATOM 829 C CA . TYR A 1 102 ? -9.792 9.212 -11.752 1.00 38.38 102 TYR A CA 1
ATOM 830 C C . TYR A 1 102 ? -9.441 9.357 -13.231 1.00 38.38 102 TYR A C 1
ATOM 832 O O . TYR A 1 102 ? -8.650 8.561 -13.712 1.00 38.38 102 TYR A O 1
ATOM 840 N N . SER A 1 103 ? -9.932 10.370 -13.943 1.00 36.44 103 SER A N 1
ATOM 841 C CA . SER A 1 103 ? -9.513 10.614 -15.338 1.00 36.44 103 SER A CA 1
ATOM 842 C C . SER A 1 103 ? -7.986 10.745 -15.490 1.00 36.44 103 SER A C 1
ATOM 844 O O . SER A 1 103 ? -7.401 10.482 -16.528 1.00 36.44 103 SER A O 1
ATOM 846 N N . GLN A 1 104 ? -7.286 11.045 -14.390 1.00 37.91 104 GLN A N 1
ATOM 847 C CA . GLN A 1 104 ? -5.822 11.013 -14.286 1.00 37.91 104 GLN A CA 1
ATOM 848 C C . GLN A 1 104 ? -5.206 9.600 -14.406 1.00 37.91 104 GLN A C 1
ATOM 850 O O . GLN A 1 104 ? -3.995 9.493 -14.588 1.00 37.91 104 GLN A O 1
ATOM 855 N N . ASN A 1 105 ? -6.002 8.542 -14.248 1.00 37.06 105 ASN A N 1
ATOM 856 C CA . ASN A 1 105 ? -5.660 7.122 -14.369 1.00 37.06 105 ASN A CA 1
ATOM 857 C C . ASN A 1 105 ? -6.112 6.528 -15.722 1.00 37.06 105 ASN A C 1
ATOM 859 O O . ASN A 1 105 ? -5.828 5.368 -15.980 1.00 37.06 105 ASN A O 1
ATOM 863 N N . GLU A 1 106 ? -6.761 7.303 -16.599 1.00 36.28 106 GLU A N 1
ATOM 864 C CA . GLU A 1 106 ? -7.077 6.874 -17.978 1.00 36.28 106 GLU A CA 1
ATOM 865 C C . GLU A 1 106 ? -5.814 6.757 -18.846 1.00 36.28 106 GLU A C 1
ATOM 867 O O . GLU A 1 106 ? -5.840 6.142 -19.902 1.00 36.28 106 GLU A O 1
ATOM 872 N N . ASN A 1 107 ? -4.685 7.301 -18.375 1.00 39.56 107 ASN A N 1
ATOM 873 C CA . ASN A 1 107 ? -3.399 7.278 -19.066 1.00 39.56 107 ASN A CA 1
ATOM 874 C C . ASN A 1 107 ? -2.330 6.534 -18.241 1.00 39.56 107 ASN A C 1
ATOM 876 O O . ASN A 1 107 ? -1.248 7.051 -17.950 1.00 39.56 107 ASN A O 1
ATOM 880 N N . ILE A 1 108 ? -2.683 5.335 -17.767 1.00 39.06 108 ILE A N 1
ATOM 881 C CA . ILE A 1 108 ? -1.772 4.450 -17.029 1.00 39.06 108 ILE A CA 1
ATOM 882 C C . ILE A 1 108 ? -0.588 4.020 -17.917 1.00 39.06 108 ILE A C 1
ATOM 884 O O . ILE A 1 108 ? 0.540 4.023 -17.430 1.00 39.06 108 ILE A O 1
ATOM 888 N N . GLU A 1 109 ? -0.804 3.786 -19.218 1.00 35.31 109 GLU A N 1
ATOM 889 C CA . GLU A 1 109 ? 0.258 3.562 -20.221 1.00 35.31 109 GLU A CA 1
ATOM 890 C C . GLU A 1 109 ? 1.287 4.701 -20.245 1.00 35.31 109 GLU A C 1
ATOM 892 O O . GLU A 1 109 ? 2.490 4.464 -20.129 1.00 35.31 109 GLU A O 1
ATOM 897 N N . GLY A 1 110 ? 0.826 5.956 -20.233 1.00 35.56 110 GLY A N 1
ATOM 898 C CA . GLY A 1 110 ? 1.700 7.123 -20.134 1.00 35.56 110 GLY A CA 1
ATOM 899 C C . GLY A 1 110 ? 2.499 7.209 -18.827 1.00 35.56 110 GLY A C 1
ATOM 900 O O . GLY A 1 110 ? 3.539 7.856 -18.813 1.00 35.56 110 GLY A O 1
ATOM 901 N N . ARG A 1 111 ? 2.080 6.554 -17.730 1.00 38.75 111 ARG A N 1
ATOM 902 C CA . ARG A 1 111 ? 2.861 6.451 -16.475 1.00 38.75 111 ARG A CA 1
ATOM 903 C C . ARG A 1 111 ? 3.840 5.276 -16.465 1.00 38.75 111 ARG A C 1
ATOM 905 O O . ARG A 1 111 ? 4.728 5.256 -15.618 1.00 38.75 111 ARG A O 1
ATOM 912 N N . PHE A 1 112 ? 3.686 4.310 -17.368 1.00 40.69 112 PHE A N 1
ATOM 913 C CA . PHE A 1 112 ? 4.589 3.168 -17.505 1.00 40.69 112 PHE A CA 1
ATOM 914 C C . PHE A 1 112 ? 5.861 3.517 -18.268 1.00 40.69 112 PHE A C 1
ATOM 916 O O . PHE A 1 112 ? 6.949 3.132 -17.844 1.00 40.69 112 PHE A O 1
ATOM 923 N N . GLU A 1 113 ? 5.731 4.289 -19.344 1.00 39.91 113 GLU A N 1
ATOM 924 C CA . GLU A 1 113 ? 6.880 4.845 -20.067 1.00 39.91 113 GLU A CA 1
ATOM 925 C C . GLU A 1 113 ? 7.447 6.086 -19.360 1.00 39.91 113 GLU A C 1
ATOM 927 O O . GLU A 1 113 ? 8.633 6.381 -19.476 1.00 39.91 113 GLU A O 1
ATOM 932 N N . ASN A 1 114 ? 6.630 6.747 -18.525 1.00 38.41 114 ASN A N 1
ATOM 933 C CA . ASN A 1 114 ? 7.038 7.841 -17.641 1.00 38.41 114 ASN A CA 1
ATOM 934 C C . ASN A 1 114 ? 6.956 7.468 -16.154 1.00 38.41 114 ASN A C 1
ATOM 936 O O . ASN A 1 114 ? 6.493 8.267 -15.332 1.00 38.41 114 ASN A O 1
ATOM 940 N N . VAL A 1 115 ? 7.458 6.287 -15.770 1.00 42.66 115 VAL A N 1
ATOM 941 C CA . VAL A 1 115 ? 7.984 6.133 -14.405 1.00 42.66 115 VAL A CA 1
ATOM 942 C C . VAL A 1 115 ? 9.056 7.215 -14.312 1.00 42.66 115 VAL A C 1
ATOM 944 O O . VAL A 1 115 ? 10.001 7.139 -15.094 1.00 42.66 115 VAL A O 1
ATOM 947 N N . PRO A 1 116 ? 8.867 8.266 -13.491 1.00 39.91 116 PRO A N 1
ATOM 948 C CA . PRO A 1 116 ? 9.402 9.604 -13.723 1.00 39.91 116 PRO A CA 1
ATOM 949 C C . PRO A 1 116 ? 10.813 9.539 -14.283 1.00 39.91 116 PRO A C 1
ATOM 951 O O . PRO A 1 116 ? 11.700 9.006 -13.611 1.00 39.91 116 PRO A O 1
ATOM 954 N N . ALA A 1 117 ? 10.964 10.018 -15.523 1.00 38.91 117 ALA A N 1
ATOM 955 C CA . ALA A 1 117 ? 12.208 10.066 -16.275 1.00 38.91 117 ALA A CA 1
ATOM 956 C C . ALA A 1 117 ? 13.370 10.401 -15.337 1.00 38.91 117 ALA A C 1
ATOM 958 O O . ALA A 1 117 ? 13.476 11.543 -14.912 1.00 38.91 117 ALA A O 1
ATOM 959 N N . TYR A 1 118 ? 14.123 9.365 -14.941 1.00 39.88 118 TYR A N 1
ATOM 960 C CA . TYR A 1 118 ? 15.469 9.269 -14.350 1.00 39.88 118 TYR A CA 1
ATOM 961 C C . TYR A 1 118 ? 16.029 10.350 -13.383 1.00 39.88 118 TYR A C 1
ATOM 963 O O . TYR A 1 118 ? 17.127 10.172 -12.862 1.00 39.88 118 TYR A O 1
ATOM 971 N N . HIS A 1 119 ? 15.306 11.415 -13.039 1.00 39.59 119 HIS A N 1
ATOM 972 C CA . HIS A 1 119 ? 15.814 12.596 -12.331 1.00 39.59 119 HIS A CA 1
ATOM 973 C C . HIS A 1 119 ? 15.194 12.785 -10.936 1.00 39.59 119 HIS A C 1
ATOM 975 O O . HIS A 1 119 ? 15.753 13.504 -10.111 1.00 39.59 119 HIS A O 1
ATOM 981 N N . GLU A 1 120 ? 14.081 12.108 -10.620 1.00 51.25 120 GLU A N 1
ATOM 982 C CA . GLU A 1 120 ? 13.417 12.207 -9.305 1.00 51.25 120 GLU A CA 1
ATOM 983 C C . GLU A 1 120 ? 13.392 10.905 -8.496 1.00 51.25 120 GLU A C 1
ATOM 985 O O . GLU A 1 120 ? 12.879 10.892 -7.376 1.00 51.25 120 GLU A O 1
ATOM 990 N N . TRP A 1 121 ? 13.990 9.818 -8.994 1.00 58.22 121 TRP A N 1
ATOM 991 C CA . TRP A 1 121 ? 14.082 8.552 -8.251 1.00 58.22 121 TRP A CA 1
ATOM 992 C C . TRP A 1 121 ? 14.794 8.704 -6.901 1.00 58.22 121 TRP A C 1
ATOM 994 O O . TRP A 1 121 ? 14.419 8.044 -5.939 1.00 58.22 121 TRP A O 1
ATOM 1004 N N . SER A 1 122 ? 15.747 9.634 -6.785 1.00 64.12 122 SER A N 1
ATOM 1005 C CA . SER A 1 122 ? 16.380 9.988 -5.504 1.00 64.12 122 SER A CA 1
ATOM 1006 C C . SER A 1 122 ? 15.390 10.539 -4.467 1.00 64.12 122 SER A C 1
ATOM 1008 O O . SER A 1 122 ? 15.631 10.438 -3.265 1.00 64.12 122 SER A O 1
ATOM 1010 N N . LYS A 1 123 ? 14.265 11.113 -4.914 1.00 69.94 123 LYS A N 1
ATOM 1011 C CA . LYS A 1 123 ? 13.199 11.657 -4.059 1.00 69.94 123 LYS A CA 1
ATOM 1012 C C . LYS A 1 123 ? 12.147 10.603 -3.702 1.00 69.94 123 LYS A C 1
ATOM 1014 O O . LYS A 1 123 ? 11.428 10.786 -2.706 1.00 69.94 123 LYS A O 1
ATOM 1019 N N . VAL A 1 124 ? 12.045 9.523 -4.483 1.00 78.94 124 VAL A N 1
ATOM 1020 C CA . VAL A 1 124 ? 11.134 8.403 -4.215 1.00 78.94 124 VAL A CA 1
ATOM 1021 C C . VAL A 1 124 ? 11.637 7.638 -2.983 1.00 78.94 124 VAL A C 1
ATOM 1023 O O . VAL A 1 124 ? 12.808 7.270 -2.926 1.00 78.94 124 VAL A O 1
ATOM 1026 N N . PRO A 1 125 ? 10.795 7.436 -1.954 1.00 84.06 125 PRO A N 1
ATOM 1027 C CA . PRO A 1 125 ? 11.165 6.613 -0.803 1.00 84.06 125 PRO A CA 1
ATOM 1028 C C . PRO A 1 125 ? 11.541 5.193 -1.236 1.00 84.06 125 PRO A C 1
ATOM 1030 O O . PRO A 1 125 ? 10.941 4.653 -2.157 1.00 84.06 125 PRO A O 1
ATOM 1033 N N . LYS A 1 126 ? 12.479 4.544 -0.547 1.00 86.62 126 LYS A N 1
ATOM 1034 C CA . LYS A 1 126 ? 12.874 3.168 -0.885 1.00 86.62 126 LYS A CA 1
ATOM 1035 C C . LYS A 1 126 ? 11.847 2.141 -0.426 1.00 86.62 126 LYS A C 1
ATOM 1037 O O . LYS A 1 126 ? 11.789 1.047 -0.967 1.00 86.62 126 LYS A O 1
ATOM 1042 N N . THR A 1 127 ? 11.040 2.483 0.576 1.00 92.12 127 THR A N 1
ATOM 1043 C CA . THR A 1 127 ? 10.042 1.583 1.163 1.00 92.12 127 THR A CA 1
ATOM 1044 C C . THR A 1 127 ? 8.740 2.318 1.465 1.00 92.12 127 THR A C 1
ATOM 1046 O O . THR A 1 127 ? 8.712 3.543 1.632 1.00 92.12 127 THR A O 1
ATOM 1049 N N . ILE A 1 128 ? 7.646 1.565 1.612 1.00 93.94 128 ILE A N 1
ATOM 1050 C CA . ILE A 1 128 ? 6.373 2.103 2.116 1.00 93.94 128 ILE A CA 1
ATOM 1051 C C . ILE A 1 128 ? 6.544 2.733 3.504 1.00 93.94 128 ILE A C 1
ATOM 1053 O O . ILE A 1 128 ? 5.989 3.803 3.766 1.00 93.94 128 ILE A O 1
ATOM 1057 N N . ARG A 1 129 ? 7.371 2.129 4.369 1.00 93.88 129 ARG A N 1
ATOM 1058 C CA . ARG A 1 129 ? 7.666 2.651 5.710 1.00 93.88 129 ARG A CA 1
ATOM 1059 C C . ARG A 1 129 ? 8.315 4.036 5.661 1.00 93.88 129 ARG A C 1
ATOM 1061 O O . ARG A 1 129 ? 7.879 4.941 6.373 1.00 93.88 129 ARG A O 1
ATOM 1068 N N . GLU A 1 130 ? 9.310 4.225 4.796 1.00 92.94 130 GLU A N 1
ATO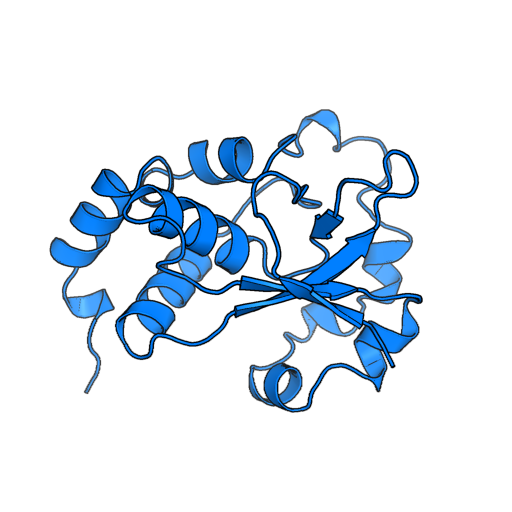M 1069 C CA . GLU A 1 130 ? 9.922 5.539 4.567 1.00 92.94 130 GLU A CA 1
ATOM 1070 C C . GLU A 1 130 ? 8.906 6.546 4.016 1.00 92.94 130 GLU A C 1
ATOM 1072 O O . GLU A 1 130 ? 8.847 7.683 4.488 1.00 92.94 130 GLU A O 1
ATOM 1077 N N . MET A 1 131 ? 8.071 6.131 3.055 1.00 92.50 131 MET A N 1
ATOM 1078 C CA . MET A 1 131 ? 7.050 6.992 2.452 1.00 92.50 131 MET A CA 1
ATOM 1079 C C . MET A 1 131 ? 6.080 7.530 3.499 1.00 92.50 131 MET A C 1
ATOM 1081 O O . MET A 1 131 ? 5.852 8.740 3.578 1.00 92.50 131 MET A O 1
ATOM 1085 N N . ARG A 1 132 ? 5.520 6.648 4.330 1.00 92.56 132 ARG A N 1
ATOM 1086 C CA . ARG A 1 132 ? 4.549 7.050 5.347 1.00 92.56 132 ARG A CA 1
ATOM 1087 C C . ARG A 1 132 ? 5.175 7.816 6.511 1.00 92.56 132 ARG A C 1
ATOM 1089 O O . ARG A 1 132 ? 4.499 8.656 7.098 1.00 92.56 132 ARG A O 1
ATOM 1096 N N . GLY A 1 133 ? 6.461 7.600 6.804 1.00 91.81 133 GLY A N 1
ATOM 1097 C CA . GLY A 1 133 ? 7.207 8.340 7.830 1.00 91.81 133 GLY A CA 1
ATOM 1098 C C . GLY A 1 133 ? 7.253 9.855 7.587 1.00 91.81 133 GLY A C 1
ATOM 1099 O O . GLY A 1 133 ? 7.347 10.633 8.542 1.00 91.81 133 GLY A O 1
ATOM 1100 N N . ARG A 1 134 ? 7.090 10.277 6.323 1.00 90.12 134 ARG A N 1
ATOM 1101 C CA . ARG A 1 134 ? 6.982 11.685 5.900 1.00 90.12 134 ARG A CA 1
ATOM 1102 C C . ARG A 1 134 ? 5.644 12.345 6.274 1.00 90.12 134 ARG A C 1
ATOM 1104 O O . ARG A 1 134 ? 5.517 13.561 6.160 1.00 90.12 134 ARG A O 1
ATOM 1111 N N . TYR A 1 135 ? 4.646 11.580 6.727 1.00 90.06 135 TYR A N 1
ATOM 1112 C CA . TYR A 1 135 ? 3.301 12.072 7.037 1.00 90.06 135 TYR A CA 1
ATOM 1113 C C . TYR A 1 135 ? 2.945 11.793 8.495 1.00 90.06 135 TYR A C 1
ATOM 1115 O O . TYR A 1 135 ? 2.765 10.644 8.885 1.00 90.06 135 TYR A O 1
ATOM 1123 N N . GLU A 1 136 ? 2.768 12.853 9.290 1.00 88.88 136 GLU A N 1
ATOM 1124 C CA . GLU A 1 136 ? 2.554 12.750 10.744 1.00 88.88 136 GLU A CA 1
ATOM 1125 C C . GLU A 1 136 ? 1.476 11.725 11.156 1.00 88.88 136 GLU A C 1
ATOM 1127 O O . GLU A 1 136 ? 1.772 10.900 12.023 1.00 88.88 136 GLU A O 1
ATOM 1132 N N . PRO A 1 137 ? 0.275 11.672 10.529 1.00 86.50 137 PRO A N 1
ATOM 1133 C CA . PRO A 1 137 ? -0.741 10.682 10.892 1.00 86.50 137 PRO A CA 1
ATOM 1134 C C . PRO A 1 137 ? -0.335 9.236 10.607 1.00 86.50 137 PRO A C 1
ATOM 1136 O O . PRO A 1 137 ? -0.855 8.340 11.250 1.00 86.50 137 PRO A O 1
ATOM 1139 N N . LEU A 1 138 ? 0.552 8.995 9.639 1.00 91.19 138 LEU A N 1
ATOM 1140 C CA . LEU A 1 138 ? 0.939 7.647 9.214 1.00 91.19 138 LEU A CA 1
ATOM 1141 C C . LEU A 1 138 ? 2.289 7.197 9.786 1.00 91.19 138 LEU A C 1
ATOM 1143 O O . LEU A 1 138 ? 2.654 6.026 9.655 1.00 91.19 138 LEU A O 1
ATOM 1147 N N . ARG A 1 139 ? 3.018 8.104 10.448 1.00 90.69 139 ARG A N 1
ATOM 1148 C CA . ARG A 1 139 ? 4.337 7.828 11.029 1.00 90.69 139 ARG A CA 1
ATOM 1149 C C . ARG A 1 139 ? 4.314 6.659 12.020 1.00 90.69 139 ARG A C 1
ATOM 1151 O O . ARG A 1 139 ? 5.308 5.954 12.131 1.00 90.69 139 ARG A O 1
ATOM 1158 N N . SER A 1 140 ? 3.196 6.442 12.713 1.00 90.38 140 SER A N 1
ATOM 1159 C CA . SER A 1 140 ? 2.984 5.282 13.582 1.00 90.38 140 SER A CA 1
ATOM 1160 C C . SER A 1 140 ? 1.500 4.955 13.729 1.00 90.38 140 SER A C 1
ATOM 1162 O O . SER A 1 140 ? 0.649 5.843 13.612 1.00 90.38 140 SER A O 1
ATOM 1164 N N . ALA A 1 141 ? 1.190 3.701 14.068 1.00 88.69 141 ALA A N 1
ATOM 1165 C CA . ALA A 1 141 ? -0.151 3.292 14.492 1.00 88.69 141 ALA A CA 1
ATOM 1166 C C . ALA A 1 141 ? -0.735 4.215 15.576 1.00 88.69 141 ALA A C 1
ATOM 1168 O O . ALA A 1 141 ? -1.877 4.658 15.477 1.00 88.69 141 ALA A O 1
ATOM 1169 N N . ARG A 1 142 ? 0.066 4.581 16.587 1.00 89.12 142 ARG A N 1
ATOM 1170 C CA . ARG A 1 142 ? -0.355 5.488 17.669 1.00 89.12 142 ARG A CA 1
ATOM 1171 C C . ARG A 1 142 ? -0.782 6.855 17.137 1.00 89.12 142 ARG A C 1
ATOM 1173 O O . ARG A 1 142 ? -1.812 7.383 17.554 1.00 89.12 142 ARG A O 1
ATOM 1180 N N . ASN A 1 143 ? -0.004 7.427 16.218 1.00 89.56 143 ASN A N 1
ATOM 1181 C CA . ASN A 1 143 ? -0.337 8.704 15.595 1.00 89.56 143 ASN A CA 1
ATOM 1182 C C . ASN A 1 143 ? -1.620 8.612 14.777 1.00 89.56 143 ASN A C 1
ATOM 1184 O O . ASN A 1 143 ? -2.435 9.533 14.836 1.00 89.56 143 ASN A O 1
ATOM 1188 N N . LEU A 1 144 ? -1.806 7.506 14.060 1.00 87.50 144 LEU A N 1
ATOM 1189 C CA . LEU A 1 144 ? -2.994 7.260 13.258 1.00 87.50 144 LEU A CA 1
ATOM 1190 C C . LEU A 1 144 ? -4.248 7.149 14.126 1.00 87.50 144 LEU A C 1
ATOM 1192 O O . LEU A 1 144 ? -5.251 7.799 13.839 1.00 87.50 144 LEU A O 1
ATOM 1196 N N . MET A 1 145 ? -4.169 6.392 15.222 1.00 83.94 145 MET A N 1
ATOM 1197 C CA . MET A 1 145 ? -5.266 6.255 16.178 1.00 83.94 145 MET A CA 1
ATOM 1198 C C . MET A 1 145 ? -5.600 7.598 16.826 1.00 83.94 145 MET A C 1
ATOM 1200 O O . MET A 1 145 ? -6.748 8.023 16.769 1.00 83.94 145 MET A O 1
ATOM 1204 N N . ARG A 1 146 ? -4.596 8.333 17.328 1.00 86.00 146 ARG A N 1
ATOM 1205 C CA . ARG A 1 146 ? -4.778 9.694 17.868 1.00 86.00 146 ARG A CA 1
ATOM 1206 C C . ARG A 1 146 ? -5.414 10.635 16.843 1.00 86.00 146 ARG A C 1
ATOM 1208 O O . ARG A 1 146 ? -6.251 11.468 17.176 1.00 86.00 146 ARG A O 1
ATOM 1215 N N . TYR A 1 147 ? -4.999 10.527 15.584 1.00 84.25 147 TYR A N 1
ATOM 1216 C CA . TYR A 1 147 ? -5.551 11.321 14.495 1.00 84.25 147 TYR A CA 1
ATOM 1217 C C . TYR A 1 147 ? -7.025 10.994 14.229 1.00 84.25 147 TYR A C 1
ATOM 1219 O O . TYR A 1 147 ? -7.815 11.910 14.001 1.00 84.25 147 TYR A O 1
ATOM 1227 N N . ALA A 1 148 ? -7.384 9.709 14.263 1.00 79.06 148 ALA A N 1
ATOM 1228 C CA . ALA A 1 148 ? -8.749 9.234 14.087 1.00 79.06 148 ALA A CA 1
ATOM 1229 C C . ALA A 1 148 ? -9.661 9.658 15.249 1.00 79.06 148 ALA A C 1
ATOM 1231 O O . ALA A 1 148 ? -10.750 10.173 15.003 1.00 79.06 148 ALA A O 1
ATOM 1232 N N . THR A 1 149 ? -9.202 9.522 16.497 1.00 76.12 149 THR A N 1
ATOM 1233 C CA . THR A 1 149 ? -9.978 9.875 17.698 1.00 76.12 149 THR A CA 1
ATOM 1234 C C . THR A 1 149 ? -10.179 11.382 17.846 1.00 76.12 149 THR A C 1
ATOM 1236 O O . THR A 1 149 ? -11.276 11.826 18.163 1.00 76.12 149 THR A O 1
ATOM 1239 N N . ASN A 1 150 ? -9.154 12.193 17.556 1.00 78.12 150 ASN A N 1
ATOM 1240 C CA . ASN A 1 150 ? -9.219 13.654 17.717 1.00 78.12 150 ASN A CA 1
ATOM 1241 C C . ASN A 1 150 ? -9.945 14.361 16.564 1.00 78.12 150 ASN A C 1
ATOM 1243 O O . ASN A 1 150 ? -10.065 15.585 16.548 1.00 78.12 150 ASN A O 1
ATOM 1247 N N . LYS A 1 151 ? -10.392 13.609 15.558 1.00 72.44 151 LYS A N 1
ATOM 1248 C CA . LYS A 1 151 ? -11.180 14.124 14.441 1.00 72.44 151 LYS A CA 1
ATOM 1249 C C . LYS A 1 151 ? -12.400 13.227 14.250 1.00 72.44 151 LYS A C 1
ATOM 1251 O O . LYS A 1 151 ? -12.451 12.498 13.261 1.00 72.44 151 LYS A O 1
ATOM 1256 N N . PRO A 1 152 ? -13.399 13.304 15.148 1.00 61.28 152 PRO A N 1
ATOM 1257 C CA . PRO A 1 152 ? -14.578 12.434 15.112 1.00 61.28 152 PRO A CA 1
ATOM 1258 C C . PRO A 1 152 ? -15.344 12.531 13.781 1.00 61.28 152 PRO A C 1
ATOM 1260 O O . PRO A 1 152 ? -15.818 11.524 13.262 1.00 61.28 152 PRO A O 1
ATOM 1263 N N . ASN A 1 153 ? -15.314 13.697 13.121 1.00 61.34 153 ASN A N 1
ATOM 1264 C CA . ASN A 1 153 ? -15.859 13.913 11.768 1.00 61.34 153 ASN A CA 1
ATOM 1265 C C . ASN A 1 153 ? -15.093 13.151 10.660 1.00 61.34 153 ASN A C 1
ATOM 1267 O O . ASN A 1 153 ? -15.348 13.328 9.467 1.00 61.34 153 ASN A O 1
ATOM 1271 N N . LEU A 1 154 ? -14.069 12.361 10.999 1.00 61.50 154 LEU A N 1
ATOM 1272 C CA . LEU A 1 154 ? -13.516 11.348 10.107 1.00 61.50 154 LEU A CA 1
ATOM 1273 C C . LEU A 1 154 ? -14.426 10.108 10.060 1.00 61.50 154 LEU A C 1
ATOM 1275 O O . LEU A 1 154 ? -14.702 9.598 8.972 1.00 61.50 154 LEU A O 1
ATOM 1279 N N . ALA A 1 155 ? -14.957 9.677 11.200 1.00 50.06 155 ALA A N 1
ATOM 1280 C CA . ALA A 1 155 ? -15.751 8.460 11.305 1.00 50.06 155 ALA A CA 1
ATOM 1281 C C . ALA A 1 155 ? -17.174 8.602 10.729 1.00 50.06 155 ALA A C 1
ATOM 1283 O O . ALA A 1 155 ? -17.724 7.607 10.278 1.00 50.06 155 ALA A O 1
ATOM 1284 N N . ILE A 1 156 ? -17.741 9.812 10.631 1.00 41.16 156 ILE A N 1
ATOM 1285 C CA . ILE A 1 156 ? -19.189 9.987 10.380 1.00 41.16 156 ILE A CA 1
ATOM 1286 C C . ILE A 1 156 ? -19.464 11.054 9.304 1.00 41.16 156 ILE A C 1
ATOM 1288 O O . ILE A 1 156 ? -18.786 12.085 9.271 1.00 41.16 156 ILE A O 1
ATOM 1292 N N . PRO A 1 157 ? -20.418 10.794 8.393 1.00 45.75 157 PRO A N 1
ATOM 1293 C CA . PRO A 1 157 ? -21.389 11.787 7.965 1.00 45.75 157 PRO A CA 1
ATOM 1294 C C . PRO A 1 157 ? -22.798 11.173 7.982 1.00 45.75 157 PRO A C 1
ATOM 1296 O O . PRO A 1 157 ? -22.971 9.967 7.806 1.00 45.75 157 PRO A O 1
ATOM 1299 N N . GLN A 1 158 ? -23.770 12.040 8.229 1.00 39.91 158 GLN A N 1
ATOM 1300 C CA . GLN A 1 158 ? -25.194 11.764 8.067 1.00 39.91 158 GLN A CA 1
ATOM 1301 C C . GLN A 1 158 ? -25.525 11.395 6.619 1.00 39.91 158 GLN A C 1
ATOM 1303 O O . GLN A 1 158 ? -24.806 11.890 5.714 1.00 39.91 158 GLN A O 1
#

Foldseek 3Di:
DFDKFFDDQQQEFELDLADDPVVLLVLLLVCLQPPDAAEFEWEQDPVHNSHIYGLDDLSVSLQQVQQCLVPNPPHGYMYGYDPDQVCQQPVDPVVVVVVPPDVVNNPSVVVVVPSPPPPCVVSGDGGSQRRQCVPQCSVHNVSVVVVCVVPVVSHDDD

pLDDT: mean 72.3, std 19.09, range [35.31, 94.75]